Protein AF-A0AAW4URX3-F1 (afdb_monomer_lite)

Structure (mmCIF, N/CA/C/O backbone):
data_AF-A0AAW4URX3-F1
#
_entry.id   AF-A0AAW4URX3-F1
#
loop_
_atom_site.group_PDB
_atom_site.id
_atom_site.type_symbol
_atom_site.label_atom_id
_atom_site.label_alt_id
_atom_site.label_comp_id
_atom_site.label_asym_id
_atom_site.label_entity_id
_atom_site.label_seq_id
_atom_site.pdbx_PDB_ins_code
_atom_site.Cartn_x
_atom_site.Cartn_y
_atom_site.Cartn_z
_atom_site.occupancy
_atom_site.B_iso_or_equiv
_atom_site.auth_seq_id
_atom_site.auth_comp_id
_atom_site.auth_asym_id
_atom_site.auth_atom_id
_atom_site.pdbx_PDB_model_num
ATOM 1 N N . THR A 1 1 ? -36.820 44.893 58.600 1.00 43.06 1 THR A N 1
ATOM 2 C CA . THR A 1 1 ? -35.587 44.446 57.914 1.00 43.06 1 THR A CA 1
ATOM 3 C C . THR A 1 1 ? -35.561 42.930 57.838 1.00 43.06 1 THR A C 1
ATOM 5 O O . THR A 1 1 ? -34.785 42.288 58.521 1.00 43.06 1 THR A O 1
ATOM 8 N N . GLN A 1 2 ? -36.470 42.323 57.081 1.00 46.59 2 GLN A N 1
ATOM 9 C CA . GLN A 1 2 ? -36.513 40.871 56.892 1.00 46.59 2 GLN A CA 1
ATOM 10 C C . GLN A 1 2 ? -37.185 40.640 55.550 1.00 46.59 2 GLN A C 1
ATOM 12 O O . GLN A 1 2 ? -38.379 40.870 55.483 1.00 46.59 2 GLN A O 1
ATOM 17 N N . LEU A 1 3 ? -36.426 40.320 54.497 1.00 48.31 3 LEU A N 1
ATOM 18 C CA . LEU A 1 3 ? -36.906 39.795 53.204 1.00 48.31 3 LEU A CA 1
ATOM 19 C C . LEU A 1 3 ? -35.696 39.653 52.255 1.00 48.31 3 LEU A C 1
ATOM 21 O O . LEU A 1 3 ? -35.558 40.409 51.306 1.00 48.31 3 LEU A O 1
ATOM 25 N N . ALA A 1 4 ? -34.761 38.736 52.541 1.00 52.97 4 ALA A N 1
ATOM 26 C CA . ALA A 1 4 ? -33.717 38.372 51.560 1.00 52.97 4 ALA A CA 1
ATOM 27 C C . ALA A 1 4 ? -32.973 37.042 51.813 1.00 52.97 4 ALA A C 1
ATOM 29 O O . ALA A 1 4 ? -32.091 36.697 51.037 1.00 52.97 4 ALA A O 1
ATOM 30 N N . VAL A 1 5 ? -33.261 36.280 52.878 1.00 56.06 5 VAL A N 1
ATOM 31 C CA . VAL A 1 5 ? -32.374 35.160 53.281 1.00 56.06 5 VAL A CA 1
ATOM 32 C C . VAL A 1 5 ? -32.886 33.771 52.847 1.00 56.06 5 VAL A C 1
ATOM 34 O O . VAL A 1 5 ? -32.133 32.803 52.860 1.00 56.06 5 VAL A O 1
ATOM 37 N N . GLY A 1 6 ? -34.136 33.649 52.384 1.00 54.25 6 GLY A N 1
ATOM 38 C CA . GLY A 1 6 ? -34.757 32.343 52.097 1.00 54.25 6 GLY A CA 1
ATOM 39 C C . GLY A 1 6 ? -34.691 31.839 50.649 1.00 54.25 6 GLY A C 1
ATOM 40 O O . GLY A 1 6 ? -34.896 30.654 50.419 1.00 54.25 6 GLY A O 1
ATOM 41 N N . VAL A 1 7 ? -34.409 32.701 49.665 1.00 52.44 7 VAL A N 1
ATOM 42 C CA . VAL A 1 7 ? -34.644 32.375 48.239 1.00 52.44 7 VAL A CA 1
ATOM 43 C C . VAL A 1 7 ? -33.360 31.987 47.487 1.00 52.44 7 VAL A C 1
ATOM 45 O O . VAL A 1 7 ? -33.437 31.455 46.396 1.00 52.44 7 VAL A O 1
ATOM 48 N N . SER A 1 8 ? -32.164 32.177 48.053 1.00 56.12 8 SER A N 1
ATOM 49 C CA . SER A 1 8 ? -30.890 32.072 47.302 1.00 56.12 8 SER A CA 1
ATOM 50 C C . SER A 1 8 ? -30.276 30.661 47.219 1.00 56.12 8 SER A C 1
ATOM 52 O O . SER A 1 8 ? -29.668 30.292 46.210 1.00 56.12 8 SER A O 1
ATOM 54 N N . LYS A 1 9 ? -30.441 29.837 48.259 1.00 57.03 9 LYS A N 1
ATOM 55 C CA . LYS A 1 9 ? -29.797 28.516 48.328 1.00 57.03 9 LYS A CA 1
ATOM 56 C C . LYS A 1 9 ? -30.275 27.520 47.266 1.00 57.03 9 LYS A C 1
ATOM 58 O O . LYS A 1 9 ? -29.435 26.734 46.830 1.00 57.03 9 LYS A O 1
ATOM 63 N N . PRO A 1 10 ? -31.559 27.513 46.834 1.00 61.56 10 PRO A N 1
ATOM 64 C CA . PRO A 1 10 ? -31.980 26.463 45.938 1.00 61.56 10 PRO A CA 1
ATOM 65 C C . PRO A 1 10 ? -31.482 26.614 44.503 1.00 61.56 10 PRO A C 1
ATOM 67 O O . PRO A 1 10 ? -30.958 25.687 43.897 1.00 61.56 10 PRO A O 1
ATOM 70 N N . TYR A 1 11 ? -31.559 27.825 43.974 1.00 63.72 11 TYR A N 1
ATOM 71 C CA . TYR A 1 11 ? -31.144 28.096 42.602 1.00 63.72 11 TYR A CA 1
ATOM 72 C C . TYR A 1 11 ? -29.628 27.977 42.421 1.00 63.72 11 TYR A C 1
ATOM 74 O O . TYR A 1 11 ? -29.169 27.532 41.374 1.00 63.72 11 TYR A O 1
ATOM 82 N N . THR A 1 12 ? -28.841 28.298 43.454 1.00 69.75 12 THR A N 1
ATOM 83 C CA . THR A 1 12 ? -27.378 28.154 43.412 1.00 69.75 12 THR A CA 1
ATOM 84 C C . THR A 1 12 ? -26.925 26.692 43.357 1.00 69.75 12 THR A C 1
ATOM 86 O O . THR A 1 12 ? -25.945 26.406 42.668 1.00 69.75 12 THR A O 1
ATOM 89 N N . TYR A 1 13 ? -27.646 25.746 43.984 1.00 70.38 13 TYR A N 1
ATOM 90 C CA . TYR A 1 13 ? -27.326 24.317 43.840 1.00 70.38 13 TYR A CA 1
ATOM 91 C C . TYR A 1 13 ? -27.676 23.780 42.447 1.00 70.38 13 TYR A C 1
ATOM 93 O O . TYR A 1 13 ? -26.900 23.000 41.895 1.00 70.38 13 TYR A O 1
ATOM 101 N N . ILE A 1 14 ? -28.801 24.214 41.862 1.00 80.81 14 ILE A N 1
ATOM 102 C CA . ILE A 1 14 ? -29.223 23.778 40.519 1.00 80.81 14 ILE A CA 1
ATOM 103 C C . ILE A 1 14 ? -28.231 24.295 39.480 1.00 80.81 14 ILE A C 1
ATOM 105 O O . ILE A 1 14 ? -27.697 23.509 38.702 1.00 80.81 14 ILE A O 1
ATOM 109 N N . LEU A 1 15 ? -27.898 25.587 39.539 1.00 81.88 15 LEU A N 1
ATOM 110 C CA . LEU A 1 15 ? -26.943 26.219 38.626 1.00 81.88 15 LEU A CA 1
ATOM 111 C C . LEU A 1 15 ? -25.545 25.589 38.721 1.00 81.88 15 LEU A C 1
ATOM 113 O O . LEU A 1 15 ? -24.908 25.342 37.698 1.00 81.88 15 LEU A O 1
ATOM 117 N N . GLY A 1 16 ? -25.070 25.274 39.932 1.00 82.06 16 GLY A N 1
ATOM 118 C CA . GLY A 1 16 ? -23.793 24.579 40.121 1.00 82.06 16 GLY A CA 1
ATOM 119 C C . GLY A 1 16 ? -23.800 23.143 39.578 1.00 82.06 16 GLY A C 1
ATOM 120 O O . GLY A 1 16 ? -22.788 22.678 39.049 1.00 82.06 16 GLY A O 1
ATOM 121 N N . GLY A 1 17 ? -24.937 22.446 39.674 1.00 80.06 17 GLY A N 1
ATOM 122 C CA . GLY A 1 17 ? -25.143 21.121 39.084 1.00 80.06 17 GLY A CA 1
ATOM 123 C C . GLY A 1 17 ? -25.165 21.151 37.554 1.00 80.06 17 GLY A C 1
ATOM 124 O O . GLY A 1 17 ? -24.478 20.352 36.917 1.00 80.06 17 GLY A O 1
ATOM 125 N N . GLU A 1 18 ? -25.878 22.110 36.962 1.00 79.31 18 GLU A N 1
ATOM 126 C CA . GLU A 1 18 ? -25.941 22.302 35.509 1.00 79.31 18 GLU A CA 1
ATOM 127 C C . GLU A 1 18 ? -24.582 22.696 34.916 1.00 79.31 18 GLU A C 1
ATOM 129 O O . GLU A 1 18 ? -24.173 22.144 33.893 1.00 79.31 18 GLU A O 1
ATOM 134 N N . GLN A 1 19 ? -23.826 23.577 35.581 1.00 82.06 19 GLN A N 1
ATOM 135 C CA . GLN A 1 19 ? -22.472 23.942 35.149 1.00 82.06 19 GLN A CA 1
ATOM 136 C C . GLN A 1 19 ? -21.501 22.756 35.203 1.00 82.06 19 GLN A C 1
ATOM 138 O O . GLN A 1 19 ? -20.726 22.553 34.264 1.00 82.06 19 GLN A O 1
ATOM 143 N N . LYS A 1 20 ? -21.561 21.935 36.262 1.00 79.88 20 LYS A N 1
ATOM 144 C CA . LYS A 1 20 ? -20.748 20.712 36.363 1.00 79.88 20 LYS A CA 1
ATOM 145 C C . LYS A 1 20 ? -21.124 19.681 35.300 1.00 79.88 20 LYS A C 1
ATOM 147 O O . LYS A 1 20 ? -20.229 19.081 34.710 1.00 79.88 20 LYS A O 1
ATOM 152 N N . MET A 1 21 ? -22.416 19.505 35.022 1.00 81.69 21 MET A N 1
ATOM 153 C CA . MET A 1 21 ? -22.898 18.624 33.953 1.00 81.69 21 MET A CA 1
ATOM 154 C C . MET A 1 21 ? -22.402 19.093 32.586 1.00 81.69 21 MET A C 1
ATOM 156 O O . MET A 1 21 ? -21.848 18.292 31.836 1.00 81.69 21 MET A O 1
ATOM 160 N N . LYS A 1 22 ? -22.527 20.390 32.280 1.00 83.00 22 LYS A N 1
ATOM 161 C CA . LYS A 1 22 ? -22.059 20.955 31.009 1.00 83.00 22 LYS A CA 1
ATOM 162 C C . LYS A 1 22 ? -20.550 20.770 30.831 1.00 83.00 22 LYS A C 1
ATOM 164 O O . LYS A 1 22 ? -20.122 20.284 29.792 1.00 83.00 22 LYS A O 1
ATOM 169 N N . SER A 1 23 ? -19.770 21.039 31.880 1.00 82.19 23 SER A N 1
ATOM 170 C CA . SER A 1 23 ? -18.325 20.789 31.881 1.00 82.19 23 SER A CA 1
ATOM 171 C C . SER A 1 23 ? -18.006 19.310 31.645 1.00 82.19 23 SER A C 1
ATOM 173 O O . SER A 1 23 ? -17.146 19.004 30.831 1.00 82.19 23 SER A O 1
ATOM 175 N N . TYR A 1 24 ? -18.723 18.382 32.283 1.00 79.44 24 TYR A N 1
ATOM 176 C CA . TYR A 1 24 ? -18.510 16.947 32.087 1.00 79.44 24 TYR A CA 1
ATOM 177 C C . T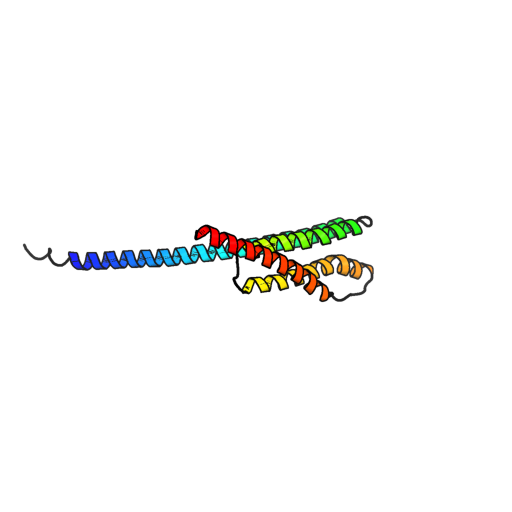YR A 1 24 ? -18.816 16.487 30.651 1.00 79.44 24 TYR A C 1
ATOM 179 O O . TYR A 1 24 ? -18.025 15.745 30.066 1.00 79.44 24 TYR A O 1
ATOM 187 N N . TYR A 1 25 ? -19.915 16.955 30.053 1.00 78.50 25 TYR A N 1
ATOM 188 C CA . TYR A 1 25 ? -20.237 16.662 28.652 1.00 78.50 25 TYR A CA 1
ATOM 189 C C . TYR A 1 25 ? -19.236 17.288 27.681 1.00 78.50 25 TYR A C 1
ATOM 191 O O . TYR A 1 25 ? -18.837 16.619 26.728 1.00 78.50 25 TYR A O 1
ATOM 199 N N . ASP A 1 26 ? -18.776 18.510 27.950 1.00 81.69 26 ASP A N 1
ATOM 200 C CA . ASP A 1 26 ? -17.721 19.157 27.168 1.00 81.69 26 ASP A CA 1
ATOM 201 C C . ASP A 1 26 ? -16.405 18.379 27.290 1.00 81.69 26 ASP A C 1
ATOM 203 O O . ASP A 1 26 ? -15.777 18.101 26.276 1.00 81.69 26 ASP A O 1
ATOM 207 N N . TYR A 1 27 ? -16.031 17.901 28.481 1.00 74.94 27 TYR A N 1
ATOM 208 C CA . TYR A 1 27 ? -14.870 17.026 28.660 1.00 74.94 27 TYR A CA 1
ATOM 209 C C . TYR A 1 27 ? -15.017 15.710 27.901 1.00 74.94 27 TYR A C 1
ATOM 211 O O . TYR A 1 27 ? -14.045 15.258 27.300 1.00 74.94 27 TYR A O 1
ATOM 219 N N . LEU A 1 28 ? -16.193 15.079 27.895 1.00 81.00 28 LEU A N 1
ATOM 220 C CA . LEU A 1 28 ? -16.421 13.853 27.126 1.00 81.00 28 LEU A CA 1
ATOM 221 C C . LEU A 1 28 ? -16.380 14.112 25.618 1.00 81.00 28 LEU A C 1
ATOM 223 O O . LEU A 1 28 ? -15.819 13.299 24.880 1.00 81.00 28 LEU A O 1
ATOM 227 N N . ALA A 1 29 ? -16.936 15.231 25.157 1.00 74.81 29 ALA A N 1
ATOM 228 C CA . ALA A 1 29 ? -16.911 15.637 23.759 1.00 74.81 29 ALA A CA 1
ATOM 229 C C . ALA A 1 29 ? -15.486 15.985 23.308 1.00 74.81 29 ALA A C 1
ATOM 231 O O . ALA A 1 29 ? -15.033 15.456 22.294 1.00 74.81 29 ALA A O 1
ATOM 232 N N . GLU A 1 30 ? -14.755 16.777 24.092 1.00 72.81 30 GLU A N 1
ATOM 233 C CA . GLU A 1 30 ? -13.342 17.121 23.908 1.00 72.81 30 GLU A CA 1
ATOM 234 C C . GLU A 1 30 ? -12.491 15.848 23.893 1.00 72.81 30 GLU A C 1
ATOM 236 O O . GLU A 1 30 ? -11.787 15.597 22.922 1.00 72.81 30 GLU A O 1
ATOM 241 N N . SER A 1 31 ? -12.640 14.971 24.894 1.00 56.59 31 SER A N 1
ATOM 242 C CA . SER A 1 31 ? -11.929 13.686 24.992 1.00 56.59 31 SER A CA 1
ATOM 243 C C . SER A 1 31 ? -12.227 12.783 23.795 1.00 56.59 31 SER A C 1
ATOM 245 O O . SER A 1 31 ? -11.326 12.187 23.206 1.00 56.59 31 SER A O 1
ATOM 247 N N . THR A 1 32 ? -13.489 12.704 23.375 1.00 64.94 32 THR A N 1
ATOM 248 C CA . THR A 1 32 ? -13.879 11.921 22.197 1.00 64.94 32 THR A CA 1
ATOM 249 C C . THR A 1 32 ? -13.292 12.527 20.922 1.00 64.94 32 THR A C 1
ATOM 251 O O . THR A 1 32 ? -12.823 11.793 20.049 1.00 64.94 32 THR A O 1
ATOM 254 N N . ASN A 1 33 ? -13.265 13.856 20.813 1.00 64.44 33 ASN A N 1
ATOM 255 C CA . ASN A 1 33 ? -12.761 14.575 19.649 1.00 64.44 33 ASN A CA 1
ATOM 256 C C . ASN A 1 33 ? -11.230 14.487 19.546 1.00 64.44 33 ASN A C 1
ATOM 258 O O . ASN A 1 33 ? -10.720 14.107 18.492 1.00 64.44 33 ASN A O 1
ATOM 262 N N . VAL A 1 34 ? -10.483 14.696 20.635 1.00 60.12 34 VAL A N 1
ATOM 263 C CA . VAL A 1 34 ? -9.012 14.595 20.642 1.00 60.12 34 VAL A CA 1
ATOM 264 C C . VAL A 1 34 ? -8.529 13.167 20.387 1.00 60.12 34 VAL A C 1
ATOM 266 O O . VAL A 1 34 ? -7.582 12.977 19.622 1.00 60.12 34 VAL A O 1
ATOM 269 N N . VAL A 1 35 ? -9.199 12.142 20.929 1.00 56.22 35 VAL A N 1
ATOM 270 C CA . VAL A 1 35 ? -8.821 10.734 20.697 1.00 56.22 35 VAL A CA 1
ATOM 271 C C . VAL A 1 35 ? -9.144 10.316 19.257 1.00 56.22 35 VAL A C 1
ATOM 273 O O . VAL A 1 35 ? -8.334 9.647 18.609 1.00 56.22 35 VAL A O 1
ATOM 276 N N . LYS A 1 36 ? -10.276 10.766 18.702 1.00 55.31 36 LYS A N 1
ATOM 277 C CA . LYS A 1 36 ? -10.655 10.518 17.298 1.00 55.31 36 LYS A CA 1
ATOM 278 C C . LYS A 1 36 ? -9.760 11.289 16.318 1.00 55.31 36 LYS A C 1
ATOM 280 O O . LYS A 1 36 ? -9.366 10.739 15.289 1.00 55.31 36 LYS A O 1
ATOM 285 N N . SER A 1 37 ? -9.378 12.517 16.666 1.00 54.16 37 SER A N 1
ATOM 286 C CA . SER A 1 37 ? -8.444 13.369 15.924 1.00 54.16 37 SER A CA 1
ATOM 287 C C . SER A 1 37 ? -7.035 12.773 15.898 1.00 54.16 37 SER A C 1
ATOM 289 O O . SER A 1 37 ? -6.483 12.581 14.816 1.00 54.16 37 SER A O 1
ATOM 291 N N . ASN A 1 38 ? -6.483 12.354 17.043 1.00 59.84 38 ASN A N 1
ATOM 292 C CA . ASN A 1 38 ? -5.170 11.697 17.091 1.00 59.84 38 ASN A CA 1
ATOM 293 C C . ASN A 1 38 ? -5.165 10.328 16.403 1.00 59.84 38 ASN A C 1
ATOM 295 O O . ASN A 1 38 ? -4.199 9.989 15.716 1.00 59.84 38 ASN A O 1
ATOM 299 N N . ALA A 1 39 ? -6.250 9.556 16.515 1.00 61.31 39 ALA A N 1
ATOM 300 C CA . ALA A 1 39 ? -6.385 8.309 15.771 1.00 61.31 39 ALA A CA 1
ATOM 301 C C . ALA A 1 39 ? -6.356 8.562 14.258 1.00 61.31 39 ALA A C 1
ATOM 303 O O . ALA A 1 39 ? -5.676 7.839 13.537 1.00 61.31 39 ALA A O 1
ATOM 304 N N . ASN A 1 40 ? -7.051 9.590 13.769 1.00 62.19 40 ASN A N 1
ATOM 305 C CA . ASN A 1 40 ? -7.071 9.938 12.348 1.00 62.19 40 ASN A CA 1
ATOM 306 C C . ASN A 1 40 ? -5.759 10.585 11.867 1.00 62.19 40 ASN A C 1
ATOM 308 O O . ASN A 1 40 ? -5.329 10.306 10.750 1.00 62.19 40 ASN A O 1
ATOM 312 N N . ARG A 1 41 ? -5.067 11.365 12.706 1.00 63.59 41 ARG A N 1
ATOM 313 C CA . ARG A 1 41 ? -3.731 11.908 12.397 1.00 63.59 41 ARG A CA 1
ATOM 314 C C . ARG A 1 41 ? -2.699 10.798 12.221 1.00 63.59 41 ARG A C 1
ATOM 316 O O . ARG A 1 41 ? -2.019 10.762 11.201 1.00 63.59 41 ARG A O 1
ATOM 323 N N . ASN A 1 42 ? -2.649 9.834 13.141 1.00 66.81 42 ASN A N 1
ATOM 324 C CA . ASN A 1 42 ? -1.731 8.696 13.036 1.00 66.81 42 ASN A CA 1
ATOM 325 C C . ASN A 1 42 ? -2.021 7.813 11.801 1.00 66.81 42 ASN A C 1
ATOM 327 O O . ASN A 1 42 ? -1.087 7.259 11.218 1.00 66.81 42 ASN A O 1
ATOM 331 N N . LYS A 1 43 ? -3.287 7.726 11.351 1.00 68.94 43 LYS A N 1
ATOM 332 C CA . LYS A 1 43 ? -3.653 7.068 10.077 1.00 68.94 43 LYS A CA 1
ATOM 333 C C . LYS A 1 43 ? -3.023 7.771 8.887 1.00 68.94 43 LYS A C 1
ATOM 335 O O . LYS A 1 43 ? -2.339 7.127 8.099 1.00 68.94 43 LYS A O 1
ATOM 340 N N . ILE A 1 44 ? -3.246 9.082 8.778 1.00 71.44 44 ILE A N 1
ATOM 341 C CA . ILE A 1 44 ? -2.738 9.892 7.667 1.00 71.44 44 ILE A CA 1
ATOM 342 C C . ILE A 1 44 ? -1.215 9.835 7.641 1.00 71.44 44 ILE A C 1
ATOM 344 O O . ILE A 1 44 ? -0.655 9.573 6.587 1.00 71.44 44 ILE A O 1
ATOM 348 N N . ILE A 1 45 ? -0.550 9.969 8.791 1.00 76.19 45 ILE A N 1
ATOM 349 C CA . ILE A 1 45 ? 0.916 9.893 8.888 1.00 76.19 45 ILE A CA 1
ATOM 350 C C . ILE A 1 45 ? 1.447 8.550 8.365 1.00 76.19 45 ILE A C 1
ATOM 352 O O . ILE A 1 45 ? 2.445 8.531 7.653 1.00 76.19 45 ILE A O 1
ATOM 356 N N . THR A 1 46 ? 0.768 7.437 8.663 1.00 75.69 46 THR A N 1
ATOM 357 C CA . THR A 1 46 ? 1.184 6.099 8.199 1.00 75.69 46 THR A CA 1
ATOM 358 C C . THR A 1 46 ? 1.010 5.933 6.683 1.00 75.69 46 THR A C 1
ATOM 360 O O . THR A 1 46 ? 1.836 5.308 6.025 1.00 75.69 46 THR A O 1
ATOM 363 N N . ILE A 1 47 ? -0.057 6.497 6.110 1.00 75.81 47 ILE A N 1
ATOM 364 C CA . ILE A 1 47 ? -0.285 6.481 4.655 1.00 75.81 47 ILE A CA 1
ATOM 365 C C . ILE A 1 47 ? 0.724 7.396 3.954 1.00 75.81 47 ILE A C 1
ATOM 367 O O . ILE A 1 47 ? 1.297 7.022 2.933 1.00 75.81 47 ILE A O 1
ATOM 371 N N . LEU A 1 48 ? 0.963 8.579 4.522 1.00 80.38 48 LEU A N 1
ATOM 372 C CA . LEU A 1 48 ? 1.885 9.571 3.986 1.00 80.38 48 LEU A CA 1
ATOM 373 C C . LEU A 1 48 ? 3.323 9.044 3.987 1.00 80.38 48 LEU A C 1
ATOM 375 O O . LEU A 1 48 ? 4.021 9.192 2.990 1.00 80.38 48 LEU A O 1
ATOM 379 N N . SER A 1 49 ? 3.757 8.384 5.066 1.00 77.50 49 SER A N 1
ATOM 380 C CA . SER A 1 49 ? 5.091 7.783 5.130 1.00 77.50 49 SER A CA 1
ATOM 381 C C . SER A 1 49 ? 5.266 6.682 4.085 1.00 77.50 49 SER A C 1
ATOM 383 O O . SER A 1 49 ? 6.302 6.631 3.428 1.00 77.50 49 SER A O 1
ATOM 385 N N . TYR A 1 50 ? 4.242 5.852 3.864 1.00 79.25 50 TYR A N 1
ATOM 386 C CA . TYR A 1 50 ? 4.269 4.844 2.807 1.00 79.25 50 TYR A CA 1
ATOM 387 C C . TYR A 1 50 ? 4.351 5.471 1.408 1.00 79.25 50 TYR A C 1
ATOM 389 O O . TYR A 1 50 ? 5.175 5.045 0.602 1.00 79.25 50 TYR A O 1
ATOM 397 N N . LEU A 1 51 ? 3.556 6.509 1.128 1.00 81.44 51 LEU A N 1
ATOM 398 C CA . LEU A 1 51 ? 3.601 7.230 -0.149 1.00 81.44 51 LEU A CA 1
ATOM 399 C C . LEU A 1 51 ? 4.954 7.908 -0.388 1.00 81.44 51 LEU A C 1
ATOM 401 O O . LEU A 1 51 ? 5.444 7.889 -1.512 1.00 81.44 51 LEU A O 1
ATOM 405 N N . LEU A 1 52 ? 5.576 8.464 0.655 1.00 82.00 52 LEU A N 1
ATOM 406 C CA . LEU A 1 52 ? 6.916 9.046 0.568 1.00 82.00 52 LEU A CA 1
ATOM 407 C C . LEU A 1 52 ? 7.971 7.986 0.245 1.00 82.00 52 LEU A C 1
ATOM 409 O O . LEU A 1 52 ? 8.790 8.212 -0.639 1.00 82.00 52 LEU A O 1
ATOM 413 N N . ILE A 1 53 ? 7.930 6.823 0.907 1.00 82.00 53 ILE A N 1
ATOM 414 C CA . ILE A 1 53 ? 8.837 5.700 0.610 1.00 82.00 53 ILE A CA 1
ATOM 415 C C . ILE A 1 53 ? 8.633 5.221 -0.830 1.00 82.00 53 ILE A C 1
ATOM 417 O O . ILE A 1 53 ? 9.603 5.002 -1.551 1.00 82.00 53 ILE A O 1
ATOM 421 N N . TRP A 1 54 ? 7.377 5.091 -1.256 1.00 83.88 54 TRP A N 1
ATOM 422 C CA . TRP A 1 54 ? 7.027 4.659 -2.605 1.00 83.88 54 TRP A CA 1
ATOM 423 C C . TRP A 1 54 ? 7.527 5.651 -3.667 1.00 83.88 54 TRP A C 1
ATOM 425 O O . TRP A 1 54 ? 8.213 5.258 -4.608 1.00 83.88 54 TRP A O 1
ATOM 435 N N . ALA A 1 55 ? 7.262 6.948 -3.489 1.00 82.00 55 ALA A N 1
ATOM 436 C CA . ALA A 1 55 ? 7.715 7.991 -4.407 1.00 82.00 55 ALA A CA 1
ATOM 437 C C . ALA A 1 55 ? 9.246 8.103 -4.430 1.00 82.00 55 ALA A C 1
ATOM 439 O O . ALA A 1 55 ? 9.840 8.231 -5.498 1.00 82.00 55 ALA A O 1
ATOM 440 N N . PHE A 1 56 ? 9.893 7.993 -3.268 1.00 81.19 56 PHE A N 1
ATOM 441 C CA . PHE A 1 56 ? 11.348 7.970 -3.171 1.00 81.19 56 PHE A CA 1
ATOM 442 C C . PHE A 1 56 ? 11.941 6.772 -3.920 1.00 81.19 56 PHE A C 1
ATOM 444 O O . PHE A 1 56 ? 12.892 6.947 -4.675 1.00 81.19 56 PHE A O 1
ATOM 451 N N . ALA A 1 57 ? 11.350 5.578 -3.794 1.00 76.81 57 ALA A N 1
ATOM 452 C CA . ALA A 1 57 ? 11.780 4.398 -4.543 1.00 76.81 57 ALA A CA 1
ATOM 453 C C . ALA A 1 57 ? 11.670 4.602 -6.064 1.00 76.81 57 ALA A C 1
ATOM 455 O O . ALA A 1 57 ? 12.588 4.227 -6.793 1.00 76.81 57 ALA A O 1
ATOM 456 N N . MET A 1 58 ? 10.600 5.249 -6.540 1.00 75.88 58 MET A N 1
ATOM 457 C CA . MET A 1 58 ? 10.445 5.602 -7.957 1.00 75.88 58 MET A CA 1
ATOM 458 C C . MET A 1 58 ? 11.522 6.589 -8.417 1.00 75.88 58 MET A C 1
ATOM 460 O O . MET A 1 58 ? 12.148 6.378 -9.452 1.00 75.88 58 MET A O 1
ATOM 464 N N . ILE A 1 59 ? 11.782 7.640 -7.637 1.00 80.31 59 ILE A N 1
ATOM 465 C CA . ILE A 1 59 ? 12.816 8.635 -7.952 1.00 80.31 59 ILE A CA 1
ATOM 466 C C . ILE A 1 59 ? 14.200 7.978 -7.996 1.00 80.31 59 ILE A C 1
ATOM 468 O O . ILE A 1 59 ? 14.936 8.182 -8.957 1.00 80.31 59 ILE A O 1
ATOM 472 N N . VAL A 1 60 ? 14.541 7.156 -6.998 1.00 75.62 60 VAL A N 1
ATOM 473 C CA . VAL A 1 60 ? 15.817 6.426 -6.939 1.00 75.62 60 VAL A CA 1
ATOM 474 C C . VAL A 1 60 ? 15.957 5.486 -8.131 1.00 75.62 60 VAL A C 1
ATOM 476 O O . VAL A 1 60 ? 17.009 5.474 -8.764 1.00 75.62 60 VAL A O 1
ATOM 479 N N . PHE A 1 61 ? 14.907 4.743 -8.490 1.00 74.06 61 PHE A N 1
ATOM 480 C CA . PHE A 1 61 ? 14.934 3.897 -9.680 1.00 74.06 61 PHE A CA 1
ATOM 481 C C . PHE A 1 61 ? 15.251 4.701 -10.940 1.00 74.06 61 PHE A C 1
ATOM 483 O O . PHE A 1 61 ? 16.181 4.350 -11.656 1.00 74.06 61 PHE A O 1
ATOM 490 N N . TRP A 1 62 ? 14.526 5.793 -11.192 1.00 73.50 62 TRP A N 1
ATOM 491 C CA . TRP A 1 62 ? 14.729 6.617 -12.387 1.00 73.50 62 TRP A CA 1
ATOM 492 C C . TRP A 1 62 ? 16.092 7.321 -12.405 1.00 73.50 62 TRP A C 1
ATOM 494 O O . TRP A 1 62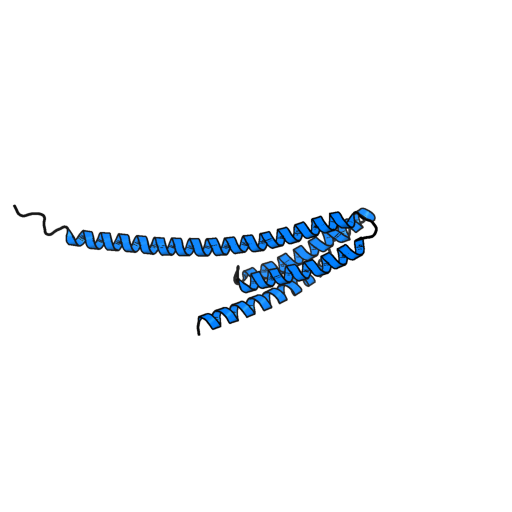 ? 16.695 7.467 -13.466 1.00 73.50 62 TRP A O 1
ATOM 504 N N . PHE A 1 63 ? 16.614 7.699 -11.238 1.00 74.38 63 PHE A N 1
ATOM 505 C CA . PHE A 1 63 ? 17.940 8.297 -11.114 1.00 74.38 63 PHE A CA 1
ATOM 506 C C . PHE A 1 63 ? 19.053 7.284 -11.430 1.00 74.38 63 PHE A C 1
ATOM 508 O O . PHE A 1 63 ? 19.944 7.585 -12.218 1.00 74.38 63 PHE A O 1
ATOM 515 N N . PHE A 1 64 ? 18.977 6.063 -10.888 1.00 66.06 64 PHE A N 1
ATOM 516 C CA . PHE A 1 64 ? 20.001 5.025 -11.083 1.00 66.06 64 PHE A CA 1
ATOM 517 C C . PHE A 1 64 ? 19.874 4.244 -12.403 1.00 66.06 64 PHE A C 1
ATOM 519 O O . PHE A 1 64 ? 20.889 3.838 -12.961 1.00 66.06 64 PHE A O 1
ATOM 526 N N . THR A 1 65 ? 18.664 4.061 -12.943 1.00 62.44 65 THR A N 1
ATOM 527 C CA . THR A 1 65 ? 18.424 3.342 -14.216 1.00 62.44 65 THR A CA 1
ATOM 528 C C . THR A 1 65 ? 18.906 4.120 -15.451 1.00 62.44 65 THR A C 1
ATOM 530 O O . THR A 1 65 ? 19.008 3.567 -16.541 1.00 62.44 65 THR A O 1
ATOM 533 N N . SER A 1 66 ? 19.238 5.407 -15.289 1.00 60.16 66 SER A N 1
ATOM 534 C CA . SER A 1 66 ? 19.807 6.249 -16.349 1.00 60.16 66 SER A CA 1
ATOM 535 C C . SER A 1 66 ? 21.246 5.864 -16.748 1.00 60.16 66 SER A C 1
ATOM 537 O O . SER A 1 66 ? 21.720 6.293 -17.799 1.00 60.16 66 SER A O 1
ATOM 539 N N . GLY A 1 67 ? 21.930 5.022 -15.960 1.00 57.41 67 GLY A N 1
ATOM 540 C CA . GLY A 1 67 ? 23.224 4.427 -16.306 1.00 57.41 67 GLY A CA 1
ATOM 541 C C . GLY A 1 67 ? 23.061 3.012 -16.868 1.00 57.41 67 GLY A C 1
ATOM 542 O O . GLY A 1 67 ? 22.596 2.115 -16.166 1.00 57.41 67 GLY A O 1
ATOM 543 N N . SER A 1 68 ? 23.474 2.806 -18.122 1.00 55.59 68 SER A N 1
ATOM 544 C CA . SER A 1 68 ? 23.239 1.597 -18.937 1.00 55.59 68 SER A CA 1
ATOM 545 C C . SER A 1 68 ? 23.733 0.262 -18.341 1.00 55.59 68 SER A C 1
ATOM 547 O O . SER A 1 68 ? 23.316 -0.789 -18.819 1.00 55.59 68 SER A O 1
ATOM 549 N N . ASP A 1 69 ? 24.552 0.284 -17.284 1.00 58.97 69 ASP A N 1
ATOM 550 C CA . ASP A 1 69 ? 25.160 -0.909 -16.670 1.00 58.97 69 ASP A CA 1
ATOM 551 C C . ASP A 1 69 ? 24.545 -1.313 -15.308 1.00 58.97 69 ASP A C 1
ATOM 553 O O . ASP A 1 69 ? 24.958 -2.308 -14.712 1.00 58.97 69 ASP A O 1
ATOM 557 N N . ALA A 1 70 ? 23.542 -0.583 -14.792 1.00 57.78 70 ALA A N 1
ATOM 558 C CA . ALA A 1 70 ? 23.026 -0.761 -13.420 1.00 57.78 70 ALA A CA 1
ATOM 559 C C . ALA A 1 70 ? 21.598 -1.344 -13.309 1.00 57.78 70 ALA A C 1
ATOM 561 O O . ALA A 1 70 ? 21.110 -1.582 -12.199 1.00 57.78 70 ALA A O 1
ATOM 562 N N . MET A 1 71 ? 20.923 -1.618 -14.433 1.00 62.34 71 MET A N 1
ATOM 563 C CA . MET A 1 71 ? 19.490 -1.969 -14.456 1.00 62.34 71 MET A CA 1
ATOM 564 C C . MET A 1 71 ? 19.120 -3.195 -13.596 1.00 62.34 71 MET A C 1
ATOM 566 O O . MET A 1 71 ? 18.054 -3.214 -12.978 1.00 62.34 71 MET A O 1
ATOM 570 N N . GLY A 1 72 ? 19.998 -4.202 -13.504 1.00 63.22 72 GLY A N 1
ATOM 571 C CA . GLY A 1 72 ? 19.750 -5.418 -12.714 1.00 63.22 72 GLY A CA 1
ATOM 572 C C . GLY A 1 72 ? 19.815 -5.209 -11.194 1.00 63.22 72 GLY A C 1
ATOM 573 O O . GLY A 1 72 ? 19.058 -5.829 -10.447 1.00 63.22 72 GLY A O 1
ATOM 574 N N . TYR A 1 73 ? 20.665 -4.294 -10.720 1.00 62.97 73 TYR A N 1
ATOM 575 C CA . TYR A 1 73 ? 20.792 -4.001 -9.287 1.00 62.97 73 TYR A CA 1
ATOM 576 C C . TYR A 1 73 ? 19.598 -3.202 -8.765 1.00 62.97 73 TYR A C 1
ATOM 578 O O . TYR A 1 73 ? 19.056 -3.513 -7.702 1.00 62.97 73 TYR A O 1
ATOM 586 N N . SER A 1 74 ? 19.139 -2.213 -9.534 1.00 63.78 74 SER A N 1
ATOM 587 C CA . SER A 1 74 ? 17.937 -1.442 -9.204 1.00 63.78 74 SER A CA 1
ATOM 588 C C . SER A 1 74 ? 16.680 -2.322 -9.178 1.00 63.78 74 SER A C 1
ATOM 590 O O . SER A 1 74 ? 15.784 -2.080 -8.369 1.00 63.78 74 SER A O 1
ATOM 592 N N . LEU A 1 75 ? 16.641 -3.379 -10.000 1.00 66.38 75 LEU A N 1
ATOM 593 C CA . LEU A 1 75 ? 15.580 -4.391 -10.013 1.00 66.38 75 LEU A CA 1
ATOM 594 C C . LEU A 1 75 ? 15.532 -5.206 -8.725 1.00 66.38 75 LEU A C 1
ATOM 596 O O . LEU A 1 75 ? 14.482 -5.257 -8.084 1.00 66.38 75 LEU A O 1
ATOM 600 N N . MET A 1 76 ? 16.655 -5.789 -8.304 1.00 70.19 76 MET A N 1
ATOM 601 C CA . MET A 1 76 ? 16.695 -6.506 -7.026 1.00 70.19 76 MET A CA 1
ATOM 602 C C . MET A 1 76 ? 16.362 -5.559 -5.865 1.00 70.19 76 MET A C 1
ATOM 604 O O . MET A 1 76 ? 15.585 -5.912 -4.980 1.00 70.19 76 MET A O 1
ATOM 608 N N . PHE A 1 77 ? 16.863 -4.322 -5.896 1.00 67.31 77 PHE A N 1
ATOM 609 C CA . PHE A 1 77 ? 16.570 -3.328 -4.866 1.00 67.31 77 PHE A CA 1
ATOM 610 C C . PHE A 1 77 ? 15.068 -3.018 -4.751 1.00 67.31 77 PHE A C 1
ATOM 612 O O . PHE A 1 77 ? 14.517 -3.116 -3.657 1.00 67.31 77 PHE A O 1
ATOM 619 N N . LEU A 1 78 ? 14.375 -2.724 -5.858 1.00 70.88 78 LEU A N 1
ATOM 620 C CA . LEU A 1 78 ? 12.920 -2.502 -5.872 1.00 70.88 78 LEU A CA 1
ATOM 621 C C . LEU A 1 78 ? 12.144 -3.725 -5.384 1.00 70.88 78 LEU A C 1
ATOM 623 O O . LEU A 1 78 ? 11.240 -3.598 -4.554 1.00 70.88 78 LEU A O 1
ATOM 627 N N . TRP A 1 79 ? 12.510 -4.904 -5.881 1.00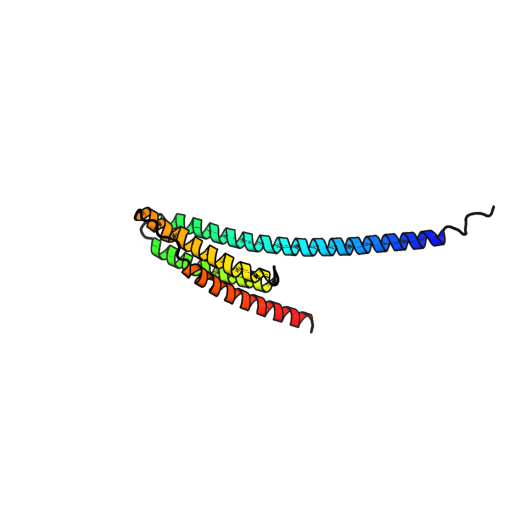 71.19 79 TRP A N 1
ATOM 628 C CA . TRP A 1 79 ? 11.761 -6.129 -5.633 1.00 71.19 79 TRP A CA 1
ATOM 629 C C . TRP A 1 79 ? 11.928 -6.661 -4.211 1.00 71.19 79 TRP A C 1
ATOM 631 O O . TRP A 1 79 ? 11.039 -7.346 -3.728 1.00 71.19 79 TRP A O 1
ATOM 641 N N . PHE A 1 80 ? 13.005 -6.314 -3.500 1.00 72.25 80 PHE A N 1
ATOM 642 C CA . PHE A 1 80 ? 13.144 -6.621 -2.073 1.00 72.25 80 PHE A CA 1
ATOM 643 C C . PHE A 1 80 ? 12.637 -5.483 -1.174 1.00 72.25 80 PHE A C 1
ATOM 645 O O . PHE A 1 80 ? 11.938 -5.744 -0.191 1.00 72.25 80 PHE A O 1
ATOM 652 N N . ILE A 1 81 ? 12.913 -4.216 -1.501 1.00 76.81 81 ILE A N 1
ATOM 653 C CA . ILE A 1 81 ? 12.535 -3.080 -0.644 1.00 76.81 81 ILE A CA 1
ATOM 654 C C . ILE A 1 81 ? 11.011 -2.857 -0.618 1.00 76.81 81 ILE A C 1
ATOM 656 O O . ILE A 1 81 ? 10.458 -2.495 0.426 1.00 76.81 81 ILE A O 1
ATOM 660 N N . LEU A 1 82 ? 10.304 -3.100 -1.732 1.00 76.94 82 LEU A N 1
ATOM 661 C CA . LEU A 1 82 ? 8.853 -2.902 -1.818 1.00 76.94 82 LEU A CA 1
ATOM 662 C C . LEU A 1 82 ? 8.069 -3.940 -1.001 1.00 76.94 82 LEU A C 1
ATOM 664 O O . LEU A 1 82 ? 7.228 -3.521 -0.201 1.00 76.94 82 LEU A O 1
ATOM 668 N N . PRO A 1 83 ? 8.339 -5.257 -1.094 1.00 76.69 83 PRO A N 1
ATOM 669 C CA . PRO A 1 83 ? 7.714 -6.246 -0.218 1.00 76.69 83 PRO A CA 1
ATOM 670 C C . PRO A 1 83 ? 8.050 -6.026 1.254 1.00 76.69 83 PRO A C 1
ATOM 672 O O . PRO A 1 83 ? 7.166 -6.120 2.102 1.00 76.69 83 PRO A O 1
ATOM 675 N N . ILE A 1 84 ? 9.299 -5.675 1.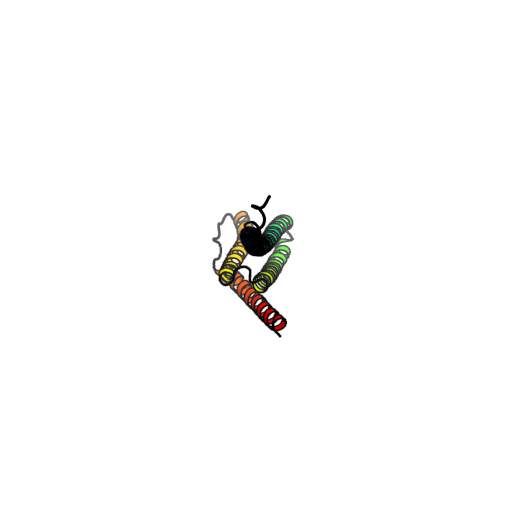578 1.00 78.56 84 ILE A N 1
ATOM 676 C CA . ILE A 1 84 ? 9.703 -5.437 2.971 1.00 78.56 84 ILE A CA 1
ATOM 677 C C . ILE A 1 84 ? 8.968 -4.217 3.542 1.00 78.56 84 ILE A C 1
ATOM 679 O O . ILE A 1 84 ? 8.397 -4.288 4.632 1.00 78.56 84 ILE A O 1
ATOM 683 N N . SER A 1 85 ? 8.925 -3.104 2.807 1.00 79.44 85 SER A N 1
ATOM 684 C CA . SER A 1 85 ? 8.233 -1.890 3.257 1.00 79.44 85 SER A CA 1
ATOM 685 C C . SER A 1 85 ? 6.714 -2.078 3.344 1.00 79.44 85 SER A C 1
ATOM 687 O O . SER A 1 85 ? 6.117 -1.706 4.357 1.00 79.44 85 SER A O 1
ATOM 689 N N . THR A 1 86 ? 6.082 -2.714 2.350 1.00 81.94 86 THR A N 1
ATOM 690 C CA . THR A 1 86 ? 4.646 -3.058 2.398 1.00 81.94 86 THR A CA 1
ATOM 691 C C . THR A 1 86 ? 4.323 -3.987 3.563 1.00 81.94 86 THR A C 1
ATOM 693 O O . THR A 1 86 ? 3.307 -3.791 4.232 1.00 81.94 86 THR A O 1
ATOM 696 N N . PHE A 1 87 ? 5.199 -4.943 3.875 1.00 79.38 87 PHE A N 1
ATOM 697 C CA . PHE A 1 87 ? 5.036 -5.831 5.020 1.00 79.38 87 PHE A CA 1
ATOM 698 C C . PHE A 1 87 ? 5.113 -5.080 6.358 1.00 79.38 87 PHE A C 1
ATOM 700 O O . PHE A 1 87 ? 4.213 -5.223 7.191 1.00 79.38 87 PHE A O 1
ATOM 707 N N . ILE A 1 88 ? 6.124 -4.223 6.554 1.00 78.06 88 ILE A N 1
ATOM 708 C CA . ILE A 1 88 ? 6.272 -3.411 7.777 1.00 78.06 88 ILE A CA 1
ATOM 709 C C . ILE A 1 88 ? 5.060 -2.494 7.969 1.00 78.06 88 ILE A C 1
ATOM 711 O O . ILE A 1 88 ? 4.475 -2.452 9.055 1.00 78.06 88 ILE A O 1
ATOM 715 N N . VAL A 1 89 ? 4.647 -1.783 6.918 1.00 76.50 89 VAL A N 1
ATOM 716 C CA . VAL A 1 89 ? 3.490 -0.882 6.982 1.00 76.50 89 VAL A CA 1
ATOM 717 C C . VAL A 1 89 ? 2.204 -1.669 7.243 1.00 76.50 89 VAL A C 1
ATOM 719 O O . VAL A 1 89 ? 1.392 -1.246 8.070 1.00 76.50 89 VAL A O 1
ATOM 722 N N . SER A 1 90 ? 2.041 -2.850 6.640 1.00 77.69 90 SER A N 1
ATOM 723 C CA . SER A 1 90 ? 0.899 -3.728 6.912 1.00 77.69 90 SER A CA 1
ATOM 724 C C . SER A 1 90 ? 0.849 -4.190 8.377 1.00 77.69 90 SER A C 1
ATOM 726 O O . SER A 1 90 ? -0.216 -4.139 9.003 1.00 77.69 90 SER A O 1
ATOM 728 N N . ILE A 1 91 ? 1.997 -4.526 8.984 1.00 76.81 91 ILE A N 1
ATOM 729 C CA . ILE A 1 91 ? 2.085 -4.840 10.421 1.00 76.81 91 ILE A CA 1
ATOM 730 C C . ILE A 1 91 ? 1.685 -3.633 11.271 1.00 76.81 91 ILE A C 1
ATOM 732 O O . ILE A 1 91 ? 0.913 -3.785 12.220 1.00 76.81 91 ILE A O 1
ATOM 736 N N . VAL A 1 92 ? 2.184 -2.434 10.955 1.00 74.44 92 VAL A N 1
ATOM 737 C CA . VAL A 1 92 ? 1.856 -1.206 11.701 1.00 74.44 92 VAL A CA 1
ATOM 738 C C . VAL A 1 92 ? 0.355 -0.912 11.633 1.00 74.44 92 VAL A C 1
ATOM 740 O O . VAL A 1 92 ? -0.261 -0.632 12.666 1.00 74.44 92 VAL A O 1
ATOM 743 N N . ILE A 1 93 ? -0.254 -1.053 10.451 1.00 74.25 93 ILE A N 1
ATOM 744 C CA . ILE A 1 93 ? -1.699 -0.876 10.248 1.00 74.25 93 ILE A CA 1
ATOM 745 C C . ILE A 1 93 ? -2.499 -1.931 11.023 1.00 74.25 93 ILE A C 1
ATOM 747 O O . ILE A 1 93 ? -3.476 -1.590 11.702 1.00 74.25 93 ILE A O 1
ATOM 751 N N . GLY A 1 94 ? -2.072 -3.196 10.973 1.00 70.19 94 GLY A N 1
ATOM 752 C CA . GLY A 1 94 ? -2.686 -4.294 11.719 1.00 70.19 94 GLY A CA 1
ATOM 753 C C . GLY A 1 94 ? -2.598 -4.098 13.236 1.00 70.19 94 GLY A C 1
ATOM 754 O O . GLY A 1 94 ? -3.587 -4.313 13.942 1.00 70.19 94 GLY A O 1
ATOM 755 N N . LYS A 1 95 ? -1.449 -3.618 13.729 1.00 67.88 95 LYS A N 1
ATOM 756 C CA . LYS A 1 95 ? -1.190 -3.378 15.155 1.00 67.88 95 LYS A CA 1
ATOM 757 C C . LYS A 1 95 ? -2.026 -2.228 15.712 1.00 67.88 95 LYS A C 1
ATOM 759 O O . LYS A 1 95 ? -2.560 -2.347 16.809 1.00 67.88 95 LYS A O 1
ATOM 764 N N . ASN A 1 96 ? -2.166 -1.137 14.960 1.00 64.62 96 ASN A N 1
ATOM 765 C CA . ASN A 1 96 ? -2.922 0.040 15.399 1.00 64.62 96 ASN A CA 1
ATOM 766 C C . ASN A 1 96 ? -4.436 -0.056 15.134 1.00 64.62 96 ASN A C 1
ATOM 768 O O . ASN A 1 96 ? -5.165 0.871 15.478 1.00 64.62 96 ASN A O 1
ATOM 772 N N . ASN A 1 97 ? -4.917 -1.150 14.524 1.00 66.81 97 ASN A N 1
ATOM 773 C CA . ASN A 1 97 ? -6.326 -1.406 14.185 1.00 66.81 97 ASN A CA 1
ATOM 774 C C . ASN A 1 97 ? -7.050 -0.175 13.611 1.00 66.81 97 ASN A C 1
ATOM 776 O O . ASN A 1 97 ? -8.213 0.087 13.922 1.00 66.81 97 ASN A O 1
ATOM 78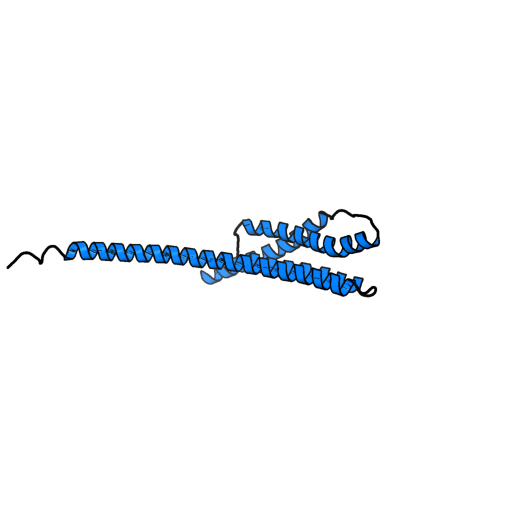0 N N . PHE A 1 98 ? -6.342 0.578 12.765 1.00 57.91 98 PHE A N 1
ATOM 781 C CA . PHE A 1 98 ? -6.689 1.935 12.346 1.00 57.91 98 PHE A CA 1
ATOM 782 C C . PHE A 1 98 ? -8.081 2.076 11.701 1.00 57.91 98 PHE A C 1
ATOM 784 O O . PHE A 1 98 ? -8.622 3.180 11.647 1.00 57.91 98 PHE A O 1
ATOM 791 N N . TRP A 1 99 ? -8.685 0.982 11.232 1.00 60.78 99 TRP A N 1
ATOM 792 C CA . TRP A 1 99 ? -9.958 1.022 10.510 1.00 60.78 99 TRP A CA 1
ATOM 793 C C . TRP A 1 99 ? -10.938 -0.113 10.837 1.00 60.78 99 TRP A C 1
ATOM 795 O O . TRP A 1 99 ? -11.923 -0.295 10.120 1.00 60.78 99 TRP A O 1
ATOM 805 N N . GLY A 1 100 ? -10.699 -0.904 11.889 1.00 68.44 100 GLY A N 1
ATOM 806 C CA . GLY A 1 100 ? -11.567 -2.042 12.223 1.00 68.44 100 GLY A CA 1
ATOM 807 C C . GLY A 1 100 ? -11.700 -3.033 11.055 1.00 68.44 100 GLY A C 1
ATOM 808 O O . GLY A 1 100 ? -10.749 -3.751 10.759 1.00 68.44 100 GLY A O 1
ATOM 809 N N . LYS A 1 101 ? -12.862 -3.064 10.379 1.00 61.94 101 LYS A N 1
ATOM 810 C CA . LYS A 1 101 ? -13.109 -3.877 9.166 1.00 61.94 101 LYS A CA 1
ATOM 811 C C . LYS A 1 101 ? -12.527 -3.267 7.879 1.00 61.94 101 LYS A C 1
ATOM 813 O O . LYS A 1 101 ? -12.190 -4.011 6.968 1.00 61.94 101 LYS A O 1
ATOM 818 N N . GLY A 1 102 ? -12.335 -1.946 7.819 1.00 64.94 102 GLY A N 1
ATOM 819 C CA . GLY A 1 102 ? -11.796 -1.242 6.643 1.00 64.94 102 GLY A CA 1
ATOM 820 C C . GLY A 1 102 ? -10.302 -1.476 6.387 1.00 64.94 102 GLY A C 1
ATOM 821 O O . GLY A 1 102 ? -9.795 -1.108 5.336 1.00 64.94 102 GLY A O 1
ATOM 822 N N . LYS A 1 103 ? -9.586 -2.124 7.316 1.00 71.19 103 LYS A N 1
ATOM 823 C CA . LYS A 1 103 ? -8.158 -2.445 7.158 1.00 71.19 103 LYS A CA 1
ATOM 824 C C . LYS A 1 103 ? -7.900 -3.376 5.969 1.00 71.19 103 LYS A C 1
ATOM 826 O O . LYS A 1 103 ? -6.890 -3.230 5.301 1.00 71.19 103 LYS A O 1
ATOM 831 N N . TRP A 1 104 ? -8.857 -4.241 5.633 1.00 75.88 104 TRP A N 1
ATOM 832 C CA . TRP A 1 104 ? -8.774 -5.121 4.466 1.00 75.88 104 TRP A CA 1
ATOM 833 C C . TRP A 1 104 ? -8.863 -4.367 3.131 1.00 75.88 104 TRP A C 1
ATOM 835 O O . TRP A 1 104 ? -8.364 -4.853 2.129 1.00 75.88 104 TRP A O 1
ATOM 845 N N . ALA A 1 105 ? -9.411 -3.147 3.094 1.00 76.38 105 ALA A N 1
ATOM 846 C CA . ALA A 1 105 ? -9.343 -2.328 1.881 1.00 76.38 105 ALA A CA 1
ATOM 847 C C . ALA A 1 105 ? -7.891 -1.922 1.552 1.00 76.38 105 ALA A C 1
ATOM 849 O O . ALA A 1 105 ? -7.542 -1.744 0.386 1.00 76.38 105 ALA A O 1
ATOM 850 N N . PHE A 1 106 ? -7.017 -1.843 2.564 1.00 74.31 106 PHE A N 1
ATOM 851 C CA . PHE A 1 106 ? -5.604 -1.539 2.349 1.00 74.31 106 PHE A CA 1
ATOM 852 C C . PHE A 1 106 ? -4.846 -2.674 1.673 1.00 74.31 106 PHE A C 1
ATOM 854 O O . PHE A 1 106 ? -3.913 -2.388 0.934 1.00 74.31 106 PHE A O 1
ATOM 861 N N . THR A 1 107 ? -5.235 -3.938 1.857 1.00 79.88 107 THR A N 1
ATOM 862 C CA . THR A 1 107 ? -4.549 -5.044 1.168 1.00 79.88 107 THR A CA 1
ATOM 863 C C . THR A 1 107 ? -4.727 -4.932 -0.347 1.00 79.88 107 THR A C 1
ATOM 865 O O . THR A 1 107 ? -3.776 -5.142 -1.094 1.00 79.88 107 THR A O 1
ATOM 868 N N . LEU A 1 108 ? -5.911 -4.499 -0.798 1.00 80.25 108 LEU A N 1
ATOM 869 C CA . LEU A 1 108 ? -6.173 -4.150 -2.197 1.00 80.25 108 LEU A CA 1
ATOM 870 C C . LEU A 1 108 ? -5.371 -2.925 -2.647 1.00 80.25 108 LEU A C 1
ATOM 872 O O . LEU A 1 108 ? -4.742 -2.964 -3.701 1.00 80.25 108 LEU A O 1
ATOM 876 N N . PHE A 1 109 ? -5.339 -1.864 -1.835 1.00 81.75 109 PHE A N 1
ATOM 877 C CA . PHE A 1 109 ? -4.551 -0.662 -2.130 1.00 81.75 109 PHE A CA 1
ATOM 878 C C . PHE A 1 109 ? -3.060 -0.976 -2.322 1.00 81.75 109 PHE A C 1
ATOM 880 O O . PHE A 1 109 ? -2.451 -0.508 -3.281 1.00 81.75 109 PHE A O 1
ATOM 887 N N . PHE A 1 110 ? -2.477 -1.809 -1.457 1.00 80.31 110 PHE A N 1
ATOM 888 C CA . PHE A 1 110 ? -1.084 -2.237 -1.582 1.00 80.31 110 PHE A CA 1
ATOM 889 C C . PHE A 1 110 ? -0.848 -3.119 -2.811 1.00 80.31 110 PHE A C 1
ATOM 891 O O . PHE A 1 110 ? 0.170 -2.947 -3.474 1.00 80.31 110 PHE A O 1
ATOM 898 N N . GLY A 1 111 ? -1.787 -4.005 -3.158 1.00 81.56 111 GLY A N 1
ATOM 899 C CA . GLY A 1 111 ? -1.722 -4.777 -4.403 1.00 81.56 111 GLY A CA 1
ATOM 900 C C . GLY A 1 111 ? -1.689 -3.880 -5.643 1.00 81.56 111 GLY A C 1
ATOM 901 O O . GLY A 1 111 ? -0.846 -4.057 -6.521 1.00 81.56 111 GLY A O 1
ATOM 902 N N . VAL A 1 112 ? -2.549 -2.860 -5.685 1.00 81.56 112 VAL A N 1
ATOM 903 C CA . VAL A 1 112 ? -2.565 -1.870 -6.773 1.00 81.56 112 VAL A CA 1
ATOM 904 C C . VAL A 1 112 ? -1.252 -1.081 -6.807 1.00 81.56 112 VAL A C 1
ATOM 906 O O . VAL A 1 112 ? -0.638 -0.966 -7.863 1.00 81.56 112 VAL A O 1
ATOM 909 N N . MET A 1 113 ? -0.764 -0.606 -5.660 1.00 81.44 113 MET A N 1
ATOM 910 C CA . MET A 1 113 ? 0.508 0.126 -5.575 1.00 81.44 113 MET A CA 1
ATOM 911 C C . MET A 1 113 ? 1.721 -0.706 -6.001 1.00 81.44 113 MET A C 1
ATOM 913 O O . MET A 1 113 ? 2.651 -0.166 -6.602 1.00 81.44 113 MET A O 1
ATOM 917 N N . TYR A 1 114 ? 1.710 -2.009 -5.720 1.00 78.38 114 TYR A N 1
ATOM 918 C CA . TYR A 1 114 ? 2.749 -2.936 -6.161 1.00 78.38 114 TYR A CA 1
ATOM 919 C C . TYR A 1 114 ? 2.745 -3.088 -7.688 1.00 78.38 114 TYR A C 1
ATOM 921 O O . TYR A 1 114 ? 3.782 -2.918 -8.326 1.00 78.38 114 TYR A O 1
ATOM 929 N N . MET A 1 115 ? 1.564 -3.269 -8.292 1.00 80.94 115 MET A N 1
ATOM 930 C CA . MET A 1 115 ? 1.421 -3.270 -9.752 1.00 80.94 115 MET A CA 1
ATOM 931 C C . MET A 1 115 ? 1.899 -1.952 -10.376 1.00 80.94 115 MET A C 1
ATOM 933 O O . MET A 1 115 ? 2.592 -1.974 -11.392 1.00 80.94 115 MET A O 1
ATOM 937 N N . LEU A 1 116 ? 1.538 -0.804 -9.790 1.00 78.88 116 LEU A N 1
ATOM 938 C CA . LEU A 1 116 ? 1.962 0.507 -10.288 1.00 78.88 116 LEU A CA 1
ATOM 939 C C . LEU A 1 116 ? 3.478 0.692 -10.223 1.00 78.88 116 LEU A C 1
ATOM 941 O O . LEU A 1 116 ? 4.043 1.272 -11.147 1.00 78.88 116 LEU A O 1
ATOM 945 N N . ALA A 1 117 ? 4.133 0.203 -9.170 1.00 75.06 117 ALA A N 1
ATOM 946 C CA . ALA A 1 117 ? 5.583 0.284 -9.053 1.00 75.06 117 ALA A CA 1
ATOM 947 C C . ALA A 1 117 ? 6.274 -0.537 -10.150 1.00 75.06 117 ALA A C 1
ATOM 949 O O . ALA A 1 117 ? 7.161 -0.028 -10.829 1.00 75.06 117 ALA A O 1
ATOM 950 N N . GLU A 1 118 ? 5.837 -1.774 -10.389 1.00 72.31 118 GLU A N 1
ATOM 951 C CA . GLU A 1 118 ? 6.404 -2.609 -11.456 1.00 72.31 118 GLU A CA 1
ATOM 952 C C . GLU A 1 118 ? 6.095 -2.071 -12.858 1.00 72.31 118 GLU A C 1
ATOM 954 O O . GLU A 1 118 ? 6.944 -2.090 -13.755 1.00 72.31 118 GLU A O 1
ATOM 959 N N . TYR A 1 119 ? 4.887 -1.537 -13.048 1.00 72.75 119 TYR A N 1
ATOM 960 C CA . TYR A 1 119 ? 4.500 -0.928 -14.311 1.00 72.75 119 TYR A CA 1
ATOM 961 C C . TYR A 1 119 ? 5.294 0.354 -14.594 1.00 72.75 119 TYR A C 1
ATOM 963 O O . TYR A 1 119 ? 5.844 0.504 -15.681 1.00 72.75 119 TYR A O 1
ATOM 971 N N . GLY A 1 120 ? 5.383 1.264 -13.622 1.00 72.31 120 GLY A N 1
ATOM 972 C CA . GLY A 1 120 ? 6.025 2.573 -13.775 1.00 72.31 120 GLY A CA 1
ATOM 973 C C . GLY A 1 120 ? 7.554 2.535 -13.833 1.00 72.31 120 GLY A C 1
ATOM 974 O O . GLY A 1 120 ? 8.172 3.546 -14.158 1.00 72.31 120 GLY A O 1
ATOM 975 N N . THR A 1 121 ? 8.165 1.390 -13.526 1.00 73.31 121 THR A N 1
ATOM 976 C CA . THR A 1 121 ? 9.616 1.187 -13.583 1.00 73.31 121 THR A CA 1
ATOM 977 C C . THR A 1 121 ? 9.976 0.383 -14.828 1.00 73.31 121 THR A C 1
ATOM 979 O O . THR A 1 121 ? 10.309 0.957 -15.862 1.00 73.31 121 THR A O 1
ATOM 982 N N . PHE A 1 122 ? 9.835 -0.940 -14.775 1.00 66.25 122 PHE A N 1
ATOM 983 C CA . PHE A 1 122 ? 10.300 -1.850 -15.820 1.00 66.25 122 PHE A CA 1
ATOM 984 C C . PHE A 1 122 ? 9.433 -1.815 -17.064 1.00 66.25 122 PHE A C 1
ATOM 986 O O . PHE A 1 122 ? 9.967 -1.661 -18.159 1.00 66.25 122 PHE A O 1
ATOM 993 N N . LYS A 1 123 ? 8.103 -1.926 -16.928 1.00 70.62 123 LYS A N 1
ATOM 994 C CA . LYS A 1 123 ? 7.236 -1.906 -18.117 1.00 70.62 123 LYS A CA 1
ATOM 995 C C . LYS A 1 123 ? 7.282 -0.546 -18.799 1.00 70.62 123 LYS A C 1
ATOM 997 O O . LYS A 1 123 ? 7.306 -0.504 -20.018 1.00 70.62 123 LYS A O 1
ATOM 1002 N N . MET A 1 124 ? 7.368 0.552 -18.053 1.00 72.81 124 MET A N 1
ATOM 1003 C CA . MET A 1 124 ? 7.477 1.891 -18.626 1.00 72.81 124 MET A CA 1
ATOM 1004 C C . MET A 1 124 ? 8.838 2.132 -19.290 1.00 72.81 124 MET A C 1
ATOM 1006 O O . MET A 1 124 ? 8.862 2.579 -20.434 1.00 72.81 124 MET A O 1
ATOM 1010 N N . ALA A 1 125 ? 9.950 1.772 -18.640 1.00 68.44 125 ALA A N 1
ATOM 1011 C CA . ALA A 1 125 ? 11.283 1.873 -19.243 1.00 68.44 125 ALA A CA 1
ATOM 1012 C C . ALA A 1 125 ? 11.406 0.996 -20.503 1.00 68.44 125 ALA A C 1
ATOM 1014 O O . ALA A 1 125 ? 11.899 1.448 -21.535 1.00 68.44 125 ALA A O 1
ATOM 1015 N N . ASN A 1 126 ? 10.870 -0.226 -20.459 1.00 67.88 126 ASN A N 1
ATOM 1016 C CA . ASN A 1 126 ? 10.824 -1.138 -21.600 1.00 67.88 126 ASN A CA 1
ATOM 1017 C C . ASN A 1 126 ? 9.892 -0.627 -22.719 1.00 67.88 126 ASN A C 1
ATOM 1019 O O . ASN A 1 126 ? 10.242 -0.687 -23.893 1.00 67.88 126 ASN A O 1
ATOM 1023 N N . ASN A 1 127 ? 8.724 -0.072 -22.383 1.00 69.81 127 ASN A N 1
ATOM 1024 C CA . ASN A 1 127 ? 7.797 0.501 -23.366 1.00 69.81 127 ASN A CA 1
ATOM 1025 C C . ASN A 1 127 ? 8.419 1.709 -24.095 1.00 69.81 127 ASN A C 1
ATOM 1027 O O . ASN A 1 127 ? 8.187 1.867 -25.292 1.00 69.81 127 ASN A O 1
ATOM 1031 N N . ILE A 1 128 ? 9.213 2.535 -23.398 1.00 68.56 128 ILE A N 1
ATOM 1032 C CA . ILE A 1 128 ? 9.961 3.657 -23.995 1.00 68.56 128 ILE A CA 1
ATOM 1033 C C . ILE A 1 128 ? 11.060 3.138 -24.930 1.00 68.56 128 ILE A C 1
ATOM 1035 O O . ILE A 1 128 ? 11.232 3.677 -26.019 1.00 68.56 128 ILE A O 1
ATOM 1039 N N . ALA A 1 129 ? 11.769 2.076 -24.540 1.00 64.69 129 ALA A N 1
ATOM 1040 C CA . ALA A 1 129 ? 12.850 1.505 -25.341 1.00 64.69 129 ALA A CA 1
ATOM 1041 C C . ALA A 1 129 ? 12.361 0.779 -26.611 1.00 64.69 129 ALA A C 1
ATOM 1043 O O . ALA A 1 129 ? 13.051 0.795 -27.628 1.00 64.69 129 ALA A O 1
ATOM 1044 N N . PHE A 1 130 ? 11.177 0.157 -26.575 1.00 64.00 130 PHE A N 1
ATOM 1045 C CA . PHE A 1 130 ? 10.690 -0.716 -27.655 1.00 64.00 130 PHE A CA 1
ATOM 1046 C C . PHE A 1 130 ? 9.419 -0.222 -28.373 1.00 64.00 130 PHE A C 1
ATOM 1048 O O . PHE A 1 130 ? 8.879 -0.956 -29.200 1.00 64.00 130 PHE A O 1
ATOM 1055 N N . TYR A 1 131 ? 8.913 0.984 -28.073 1.00 60.62 131 TYR A N 1
ATOM 1056 C CA . TYR A 1 131 ? 7.706 1.579 -28.687 1.00 60.62 131 TYR A CA 1
ATOM 1057 C C . TYR A 1 131 ? 6.467 0.653 -28.713 1.00 60.62 131 TYR A C 1
ATOM 1059 O O . TYR A 1 131 ? 5.597 0.762 -29.578 1.00 60.62 131 TYR A O 1
ATOM 1067 N N . LYS A 1 132 ? 6.355 -0.266 -27.747 1.00 57.72 132 LYS A N 1
ATOM 1068 C CA . LYS A 1 132 ? 5.206 -1.166 -27.571 1.00 57.72 132 LYS A CA 1
ATOM 1069 C C . LYS A 1 132 ? 4.600 -0.939 -26.196 1.00 57.72 132 LYS A C 1
ATOM 1071 O O . LYS A 1 132 ? 5.276 -1.137 -25.197 1.00 57.72 132 LYS A O 1
ATOM 1076 N N . LEU A 1 133 ? 3.325 -0.558 -26.138 1.00 58.16 133 LEU A N 1
ATOM 1077 C CA . LEU A 1 133 ? 2.594 -0.411 -24.879 1.00 58.16 133 LEU A CA 1
ATOM 1078 C C . LEU A 1 133 ? 2.099 -1.774 -24.393 1.00 58.16 133 LEU A C 1
ATOM 1080 O O . LEU A 1 133 ? 1.078 -2.277 -24.858 1.00 58.16 133 LEU A O 1
ATOM 1084 N N . ASN A 1 134 ? 2.814 -2.369 -23.441 1.00 64.56 134 ASN A N 1
ATOM 1085 C CA . ASN A 1 134 ? 2.317 -3.548 -22.738 1.00 64.56 134 ASN A CA 1
ATOM 1086 C C . ASN A 1 134 ? 1.342 -3.136 -21.636 1.00 64.56 134 ASN A C 1
ATOM 1088 O O . ASN A 1 134 ? 1.656 -2.264 -20.830 1.00 64.56 134 ASN A O 1
ATOM 1092 N N . ALA A 1 135 ? 0.182 -3.791 -21.574 1.00 63.25 135 ALA A N 1
ATOM 1093 C CA . ALA A 1 135 ? -0.795 -3.565 -20.519 1.00 63.25 135 ALA A CA 1
ATOM 1094 C C . ALA A 1 135 ? -0.243 -3.980 -19.135 1.00 63.25 135 ALA A C 1
ATOM 1096 O O . ALA A 1 135 ? 0.614 -4.877 -19.026 1.00 63.25 135 ALA A O 1
ATOM 1097 N N . PRO A 1 136 ? -0.706 -3.328 -18.056 1.00 64.12 136 PRO A N 1
ATOM 1098 C CA . PRO A 1 136 ? -0.370 -3.748 -16.706 1.00 64.12 136 PRO A CA 1
ATOM 1099 C C . PRO A 1 136 ? -0.865 -5.173 -16.431 1.00 64.12 136 PRO A C 1
ATOM 1101 O O . PRO A 1 136 ? -1.929 -5.573 -16.897 1.00 64.12 136 PRO A O 1
ATOM 1104 N N . ASP A 1 137 ? -0.071 -5.944 -15.682 1.00 71.62 137 ASP A N 1
ATOM 1105 C CA . ASP A 1 137 ? -0.437 -7.317 -15.327 1.00 71.62 137 ASP A CA 1
ATOM 1106 C C . ASP A 1 137 ? -1.231 -7.303 -14.020 1.00 71.62 137 ASP A C 1
ATOM 1108 O O . ASP A 1 137 ? -0.693 -7.021 -12.946 1.00 71.62 137 ASP A O 1
ATOM 1112 N N . LEU A 1 138 ? -2.524 -7.595 -14.129 1.00 73.56 138 LEU A N 1
ATOM 1113 C CA . LEU A 1 138 ? -3.438 -7.641 -12.992 1.00 73.56 138 LEU A CA 1
ATOM 1114 C C . LEU A 1 138 ? -3.101 -8.784 -12.019 1.00 73.56 138 LEU A C 1
ATOM 1116 O O . LEU A 1 138 ? -3.472 -8.705 -10.847 1.00 73.56 138 LEU A O 1
ATOM 1120 N N . GLY A 1 139 ? -2.361 -9.810 -12.452 1.00 73.69 139 GLY A N 1
ATOM 1121 C CA . GLY A 1 139 ? -1.913 -10.908 -11.594 1.00 73.69 139 GLY A CA 1
ATOM 1122 C C . GLY A 1 139 ? -1.008 -10.446 -10.449 1.00 73.69 139 GLY A C 1
ATOM 1123 O O . GLY A 1 139 ? -1.044 -11.013 -9.357 1.00 73.69 139 GLY A O 1
ATOM 1124 N N . MET A 1 140 ? -0.267 -9.350 -10.629 1.00 75.50 140 MET A N 1
ATOM 1125 C CA . MET A 1 140 ? 0.641 -8.838 -9.593 1.00 75.50 140 MET A CA 1
ATOM 1126 C C . MET A 1 140 ? -0.066 -8.070 -8.480 1.00 75.50 140 MET A C 1
ATOM 1128 O O . MET A 1 140 ? 0.447 -7.983 -7.363 1.00 75.50 140 MET A O 1
ATOM 1132 N N . ILE A 1 141 ? -1.294 -7.610 -8.735 1.00 79.06 141 ILE A N 1
ATOM 1133 C CA . ILE A 1 141 ? -2.171 -7.096 -7.679 1.00 79.06 141 ILE A CA 1
ATOM 1134 C C . ILE A 1 141 ? -2.420 -8.195 -6.644 1.00 79.06 141 ILE A C 1
ATOM 1136 O O . ILE A 1 141 ? -2.386 -7.929 -5.443 1.00 79.06 141 ILE A O 1
ATOM 1140 N N . VAL A 1 142 ? -2.624 -9.436 -7.098 1.00 79.88 142 VAL A N 1
ATOM 1141 C CA . VAL A 1 142 ? -2.879 -10.588 -6.223 1.00 79.88 142 VAL A CA 1
ATOM 1142 C C . VAL A 1 142 ? -1.653 -10.890 -5.362 1.00 79.88 142 VAL A C 1
ATOM 1144 O O . VAL A 1 142 ? -1.796 -11.076 -4.155 1.00 79.88 142 VAL A O 1
ATOM 1147 N N . ALA A 1 143 ? -0.448 -10.856 -5.939 1.00 78.56 143 ALA A N 1
ATOM 1148 C CA . ALA A 1 143 ? 0.796 -11.064 -5.196 1.00 78.56 143 ALA A CA 1
ATOM 1149 C C . ALA A 1 143 ? 0.983 -10.016 -4.082 1.00 78.56 143 ALA A C 1
ATOM 1151 O O . ALA A 1 143 ? 1.167 -10.373 -2.913 1.00 78.56 143 ALA A O 1
ATOM 1152 N N . GLY A 1 144 ? 0.842 -8.726 -4.412 1.00 79.12 144 GLY A N 1
ATOM 1153 C CA . GLY A 1 144 ? 0.926 -7.645 -3.425 1.00 79.12 144 GLY A CA 1
ATOM 1154 C C . GLY A 1 144 ? -0.185 -7.711 -2.367 1.00 79.12 144 GLY A C 1
ATOM 1155 O O . GLY A 1 144 ? 0.057 -7.450 -1.184 1.00 79.12 144 GLY A O 1
ATOM 1156 N N . ALA A 1 145 ? -1.390 -8.137 -2.756 1.00 83.38 145 ALA A N 1
ATOM 1157 C CA . ALA A 1 145 ? -2.507 -8.325 -1.835 1.00 83.38 145 ALA A CA 1
ATOM 1158 C C . ALA A 1 145 ? -2.267 -9.479 -0.847 1.00 83.38 145 ALA A C 1
ATOM 1160 O O . ALA A 1 145 ? -2.567 -9.319 0.338 1.00 83.38 145 ALA A O 1
ATOM 1161 N N . ILE A 1 146 ? -1.691 -10.605 -1.290 1.00 83.94 146 ILE A N 1
ATOM 1162 C CA . ILE A 1 146 ? -1.357 -11.754 -0.429 1.00 83.94 146 ILE A CA 1
ATOM 1163 C C . ILE A 1 146 ? -0.306 -11.358 0.614 1.00 83.94 146 ILE A C 1
ATOM 1165 O O . ILE A 1 146 ? -0.516 -11.580 1.809 1.00 83.94 146 ILE A O 1
ATOM 1169 N N . ILE A 1 147 ? 0.792 -10.721 0.191 1.00 83.00 147 ILE A N 1
ATOM 1170 C CA . ILE A 1 147 ? 1.865 -10.270 1.098 1.00 83.00 147 ILE A CA 1
ATOM 1171 C C . ILE A 1 147 ? 1.298 -9.311 2.151 1.00 83.00 147 ILE A C 1
ATOM 1173 O O . ILE A 1 147 ? 1.563 -9.442 3.352 1.00 83.00 147 ILE A O 1
ATOM 1177 N N . SER A 1 148 ? 0.455 -8.374 1.713 1.00 82.06 148 SER A N 1
ATOM 1178 C CA . SER A 1 148 ? -0.191 -7.427 2.613 1.00 82.06 148 SER A CA 1
ATOM 1179 C C . SER A 1 148 ? -1.155 -8.108 3.588 1.00 82.06 148 SER A C 1
ATOM 1181 O O . SER A 1 148 ? -1.125 -7.799 4.782 1.00 82.06 148 SER A O 1
ATOM 1183 N N . ALA A 1 149 ? -1.960 -9.067 3.125 1.00 82.81 149 ALA A N 1
ATOM 1184 C CA . ALA A 1 149 ? -2.883 -9.821 3.969 1.00 82.81 149 ALA A CA 1
ATOM 1185 C C . ALA A 1 149 ? -2.149 -10.593 5.078 1.00 82.81 149 ALA A C 1
ATOM 1187 O O . ALA A 1 149 ? -2.596 -10.579 6.229 1.00 82.81 149 ALA A O 1
ATOM 1188 N N . ILE A 1 150 ? -0.991 -11.189 4.769 1.00 84.62 150 ILE A N 1
ATOM 1189 C CA . ILE A 1 150 ? -0.144 -11.877 5.755 1.00 84.62 150 ILE A CA 1
ATOM 1190 C C . ILE A 1 150 ? 0.376 -10.886 6.804 1.00 84.62 150 ILE A C 1
ATOM 1192 O O . ILE A 1 150 ? 0.195 -11.110 8.003 1.00 84.62 150 ILE A O 1
ATOM 1196 N N . GLY A 1 151 ? 0.962 -9.759 6.381 1.00 81.88 151 GLY A N 1
ATOM 1197 C CA . GLY A 1 151 ? 1.439 -8.725 7.312 1.00 81.88 151 GLY A CA 1
ATOM 1198 C C . GLY A 1 151 ? 0.325 -8.182 8.217 1.00 81.88 151 GLY A C 1
ATOM 1199 O O . GLY A 1 151 ? 0.533 -7.936 9.409 1.00 81.88 151 GLY A O 1
ATOM 1200 N N . MET A 1 152 ? -0.894 -8.091 7.684 1.00 81.00 152 MET A N 1
ATOM 1201 C CA . MET A 1 152 ? -2.054 -7.586 8.409 1.00 81.00 152 MET A CA 1
ATOM 1202 C C . MET A 1 152 ? -2.584 -8.595 9.430 1.00 81.00 152 MET A C 1
ATOM 1204 O O . MET A 1 152 ? -2.960 -8.207 10.542 1.00 81.00 152 MET A O 1
ATOM 1208 N N . LEU A 1 153 ? -2.572 -9.885 9.084 1.00 82.56 153 LEU A N 1
ATOM 1209 C CA . LEU A 1 153 ? -2.858 -10.988 10.001 1.00 82.56 153 LEU A CA 1
ATOM 1210 C C . LEU A 1 153 ? -1.880 -10.983 11.181 1.00 82.56 153 LEU A C 1
ATOM 1212 O O . LEU A 1 153 ? -2.318 -10.969 12.334 1.00 82.56 153 LEU A O 1
ATOM 1216 N N . VAL A 1 154 ? -0.576 -10.897 10.905 1.00 82.81 154 VAL A N 1
ATOM 1217 C CA . VAL A 1 154 ? 0.478 -10.848 11.934 1.00 82.81 154 VAL A CA 1
ATOM 1218 C C . VAL A 1 154 ? 0.306 -9.628 12.846 1.00 82.81 154 VAL A C 1
ATOM 1220 O O . VAL A 1 154 ? 0.282 -9.767 14.073 1.00 82.81 154 VAL A O 1
ATOM 1223 N N . GLY A 1 155 ? 0.103 -8.437 12.274 1.00 76.31 155 GLY A N 1
ATOM 1224 C CA . GLY A 1 155 ? -0.132 -7.216 13.051 1.00 76.31 155 GLY A CA 1
ATOM 1225 C C . GLY A 1 155 ? -1.395 -7.292 13.919 1.00 76.31 155 GLY A C 1
ATOM 1226 O O . GLY A 1 155 ? -1.391 -6.861 15.076 1.00 76.31 155 GLY A O 1
ATOM 1227 N N . SER A 1 156 ? -2.468 -7.896 13.399 1.00 73.06 156 SER A N 1
ATOM 1228 C CA . SER A 1 156 ? -3.735 -8.048 14.123 1.00 73.06 156 SER A CA 1
ATOM 1229 C C . SER A 1 156 ? -3.640 -9.049 15.282 1.00 73.06 156 SER A C 1
ATOM 1231 O O . SER A 1 156 ? -4.267 -8.828 16.323 1.00 73.06 156 SER A O 1
ATOM 1233 N N . LEU A 1 157 ? -2.862 -10.128 15.137 1.00 76.06 157 LEU A N 1
ATOM 1234 C CA . LEU A 1 157 ? -2.610 -11.096 16.213 1.00 76.06 157 LEU A CA 1
ATOM 1235 C C . LEU A 1 157 ? -1.857 -10.447 17.383 1.00 76.06 157 LEU A C 1
ATOM 1237 O O . LEU A 1 157 ? -2.217 -10.651 18.545 1.00 76.06 157 LEU A O 1
ATOM 1241 N N . TRP A 1 158 ? -0.867 -9.600 17.087 1.00 69.19 158 TRP A N 1
ATOM 1242 C CA . TRP A 1 158 ? -0.096 -8.894 18.114 1.00 69.19 158 TRP A CA 1
ATOM 1243 C C . TRP A 1 158 ? -0.945 -7.895 18.907 1.00 69.19 158 TRP A C 1
ATOM 1245 O O . TRP A 1 158 ? -0.798 -7.776 20.125 1.00 69.19 158 TRP A O 1
ATOM 1255 N N . ASN A 1 159 ? -1.877 -7.211 18.237 1.00 65.50 159 ASN A N 1
ATOM 1256 C CA . ASN A 1 159 ? -2.818 -6.310 18.899 1.00 65.50 159 ASN A CA 1
ATOM 1257 C C . ASN A 1 159 ? -3.727 -7.058 19.892 1.00 65.50 159 ASN A C 1
ATOM 1259 O O . ASN A 1 159 ? -3.921 -6.617 21.026 1.00 65.50 159 ASN A O 1
ATOM 1263 N N . LYS A 1 160 ? -4.219 -8.244 19.505 1.00 61.66 160 LYS A N 1
ATOM 1264 C CA . LYS A 1 160 ? -5.056 -9.091 20.371 1.00 61.66 160 LYS A CA 1
ATOM 1265 C C . LYS A 1 160 ? -4.300 -9.533 21.632 1.00 61.66 160 LYS A C 1
ATOM 1267 O O . LYS A 1 160 ? -4.853 -9.498 22.728 1.00 61.66 160 LYS A O 1
ATOM 1272 N N . LYS A 1 161 ? -3.009 -9.858 21.492 1.00 59.56 161 LYS A N 1
ATOM 1273 C CA . LYS A 1 161 ? -2.124 -10.217 22.615 1.00 59.56 161 LYS A CA 1
ATOM 1274 C C . LYS A 1 161 ? -1.907 -9.046 23.586 1.00 59.56 161 LYS A C 1
ATOM 1276 O O . LYS A 1 161 ? -1.912 -9.247 24.796 1.00 59.56 161 LYS A O 1
ATOM 1281 N N . ARG A 1 162 ? -1.777 -7.819 23.065 1.00 56.38 162 ARG A N 1
ATOM 1282 C CA . ARG A 1 162 ? -1.611 -6.592 23.868 1.00 56.38 162 ARG A CA 1
ATOM 1283 C C . ARG A 1 162 ? -2.862 -6.226 24.668 1.00 56.38 162 ARG A C 1
ATOM 1285 O O . ARG A 1 162 ? -2.738 -5.772 25.798 1.00 56.38 162 ARG A O 1
ATOM 1292 N N . HIS A 1 163 ? -4.048 -6.435 24.098 1.00 55.31 163 HIS A N 1
ATOM 1293 C CA . HIS A 1 163 ? -5.311 -6.231 24.811 1.00 55.31 163 HIS A CA 1
ATOM 1294 C C . HIS A 1 163 ? -5.495 -7.228 25.962 1.00 55.31 163 HIS A C 1
ATOM 1296 O O . HIS A 1 163 ? -5.903 -6.822 27.043 1.00 55.31 163 HIS A O 1
ATOM 1302 N N . ASN A 1 164 ? -5.123 -8.498 25.767 1.00 54.00 164 ASN A N 1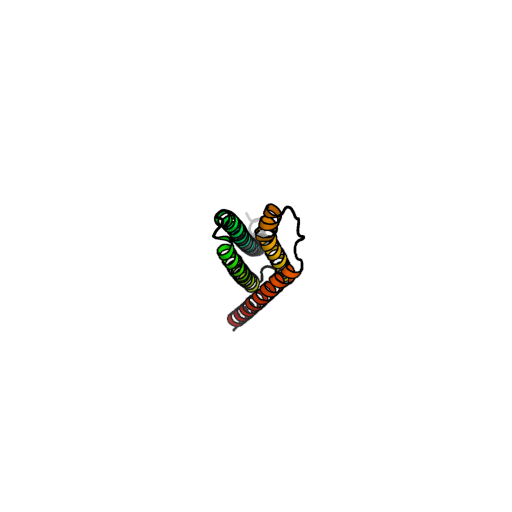
ATOM 1303 C CA . ASN A 1 164 ? -5.196 -9.499 26.835 1.00 54.00 164 ASN A CA 1
ATOM 1304 C C . ASN A 1 164 ? -4.212 -9.227 27.984 1.00 54.00 164 ASN A C 1
ATOM 1306 O O . ASN A 1 164 ? -4.547 -9.495 29.127 1.00 54.00 164 ASN A O 1
ATOM 1310 N N . GLN A 1 165 ? -3.031 -8.661 27.715 1.00 54.41 165 GLN A N 1
ATOM 1311 C CA . GLN A 1 165 ? -2.090 -8.291 28.783 1.00 54.41 165 GLN A CA 1
ATOM 1312 C C . GLN A 1 165 ? -2.483 -7.039 29.571 1.00 54.41 165 GLN A C 1
ATOM 1314 O O . GLN A 1 165 ? -1.939 -6.817 30.642 1.00 54.41 165 GLN A O 1
ATOM 1319 N N . LYS A 1 166 ? -3.379 -6.199 29.046 1.00 47.66 166 LYS A N 1
ATOM 1320 C CA . LYS A 1 166 ? -3.847 -4.995 29.748 1.00 47.66 166 LYS A CA 1
ATOM 1321 C C . LYS A 1 166 ? -5.069 -5.263 30.639 1.00 47.66 166 LYS A C 1
ATOM 1323 O O . LYS A 1 166 ? -5.447 -4.387 31.407 1.00 47.66 166 LYS A O 1
ATOM 1328 N N . ASN A 1 167 ? -5.684 -6.438 30.484 1.00 48.84 167 ASN A N 1
ATOM 1329 C CA . ASN A 1 167 ? -6.904 -6.869 31.169 1.00 48.84 167 ASN A CA 1
ATOM 1330 C C . ASN A 1 167 ? -6.665 -8.014 32.179 1.00 48.84 167 ASN A C 1
ATOM 1332 O O . ASN A 1 167 ? -7.629 -8.457 32.798 1.00 48.84 167 ASN A O 1
ATOM 1336 N N . ASN A 1 168 ? -5.422 -8.486 32.317 1.00 44.00 168 ASN A N 1
ATOM 1337 C CA . ASN A 1 168 ? -4.951 -9.380 33.381 1.00 44.00 168 ASN A CA 1
ATOM 1338 C C . ASN A 1 168 ? -4.066 -8.584 34.338 1.00 44.00 168 ASN A C 1
ATOM 1340 O O . ASN A 1 168 ? -4.037 -8.952 35.529 1.00 44.00 168 ASN A O 1
#

Foldseek 3Di:
DDDDDPPPPPVVVVVVVVVVVVVVVVVVVVVVCVVVVVLVVVVVVLVVVLVVLLVVLLVVLVVQVVDVPCNVVNVVVCVVVLLVSLLVSLLVCLQSVSPVVCSLVVLLVQLVSQQCSCCSHVVVVVCVVPVDRDDGDSVSSVVSSVSSVVSNVNSNVVNVVVVVVVVD

Radius of gyration: 27.5 Å; chains: 1; bounding box: 62×56×87 Å

Secondary structure (DSSP, 8-state):
---SSSSHHHHHHHHHHHHHHHHHHHHHHHHHHHHHHHHHHHHHHHHHHHHHHHHHHHHHHHHHTTSTT-HHHHHHHHHHHHHHHHHHHHHHHHHHTTTTTTHHHHHHHHHHHHHHHHIIIIIHHHHHHHS--PPP-THHHHHHHHHHHHHHHHHHHHHHHHHHHH--

Organism: NCBI:txid39491

pLDDT: mean 70.55, std 9.95, range [43.06, 84.62]

Sequence (168 aa):
TQLAVGVSKPYTYILGGEQKMKSYYDYLAESTNVVKSNANRNKIITILSYLLIWAFAMIVFWFFTSGSDAMGYSLMFLWFILPISTFIVSIVIGKNNFWGKGKWAFTLFFGVMYMLAEYGTFKMANNIAFYKLNAPDLGMIVAGAIISAIGMLVGSLWNKKRHNQKNN